Protein AF-A0A150XKW0-F1 (afdb_monomer_lite)

pLDDT: mean 84.85, std 10.48, range [52.09, 94.75]

Organism: NCBI:txid1914963

Sequence (71 aa):
MLVDGSKLYIKAHELLVTIQGRNLDPLEEALSLEHVKWIKESPSGTDTLDAETFVESITVEGKAIEKYVEP

Secondary structure (DSSP, 8-state):
-EEETTEEEEEETTEEEEEEEE--HHHHHHHHTT--------TTS---S-SSSEEEEEEEEE---S-----

Structure (mmCIF, N/CA/C/O backbone):
data_AF-A0A150XKW0-F1
#
_entry.id   AF-A0A150XKW0-F1
#
loop_
_atom_site.group_PDB
_atom_site.id
_atom_site.type_symbol
_atom_site.label_atom_id
_atom_site.label_alt_id
_atom_site.label_comp_id
_atom_site.label_asym_id
_atom_site.label_entity_id
_atom_site.label_seq_id
_atom_site.pdbx_PDB_ins_code
_atom_site.Cartn_x
_atom_site.Cartn_y
_atom_site.Cartn_z
_atom_site.occupancy
_atom_site.B_iso_or_equiv
_atom_site.auth_seq_id
_atom_site.auth_comp_id
_atom_site.auth_asym_id
_atom_site.auth_atom_id
_atom_site.pdbx_PDB_model_num
ATOM 1 N N . MET A 1 1 ? -12.118 -2.796 -1.614 1.00 73.75 1 MET A N 1
ATOM 2 C CA . MET A 1 1 ? -10.919 -2.001 -1.941 1.00 73.75 1 MET A CA 1
ATOM 3 C C . MET A 1 1 ? -11.201 -1.244 -3.227 1.00 73.75 1 MET A C 1
ATOM 5 O O . MET A 1 1 ? -12.139 -1.619 -3.925 1.00 73.75 1 MET A O 1
ATOM 9 N N . LEU A 1 2 ? -10.496 -0.144 -3.474 1.00 77.69 2 LEU A N 1
ATOM 10 C CA . LEU A 1 2 ? -10.571 0.603 -4.731 1.00 77.69 2 LEU A CA 1
ATOM 11 C C . LEU A 1 2 ? -9.142 0.872 -5.202 1.00 77.69 2 LEU A C 1
ATOM 13 O O . LEU A 1 2 ? -8.348 1.389 -4.417 1.00 77.69 2 LEU A O 1
ATOM 17 N N . VAL A 1 3 ? -8.845 0.549 -6.457 1.00 76.50 3 VAL A N 1
ATOM 18 C CA . VAL A 1 3 ? -7.588 0.914 -7.119 1.00 76.50 3 VAL A CA 1
ATOM 19 C C . VAL A 1 3 ? -7.848 2.079 -8.065 1.00 76.50 3 VAL A C 1
ATOM 21 O O . VAL A 1 3 ? -8.766 2.031 -8.882 1.00 76.50 3 VAL A O 1
ATOM 24 N N . ASP A 1 4 ? -7.044 3.130 -7.934 1.00 82.19 4 ASP A N 1
ATOM 25 C CA . ASP A 1 4 ? -7.041 4.296 -8.816 1.00 82.19 4 ASP A CA 1
ATOM 26 C C . ASP A 1 4 ? -5.597 4.640 -9.195 1.00 82.19 4 ASP A C 1
ATOM 28 O O . ASP A 1 4 ? -4.865 5.291 -8.443 1.00 82.19 4 ASP A O 1
ATOM 32 N N . GLY A 1 5 ? -5.160 4.139 -10.352 1.00 84.81 5 GLY A N 1
ATOM 33 C CA . GLY A 1 5 ? -3.810 4.351 -10.866 1.00 84.81 5 GLY A CA 1
ATOM 34 C C . GLY A 1 5 ? -2.727 3.897 -9.884 1.00 84.81 5 GLY A C 1
ATOM 35 O O . GLY A 1 5 ? -2.514 2.707 -9.682 1.00 84.81 5 GLY A O 1
ATOM 36 N N . SER A 1 6 ? -2.024 4.860 -9.285 1.00 90.50 6 SER A N 1
ATOM 37 C CA . SER A 1 6 ? -0.944 4.631 -8.318 1.00 90.50 6 SER A CA 1
ATOM 38 C C . SER A 1 6 ? -1.419 4.520 -6.866 1.00 90.50 6 SER A C 1
ATOM 40 O O . SER A 1 6 ? -0.594 4.579 -5.955 1.00 90.50 6 SER A O 1
ATOM 42 N N . LYS A 1 7 ? -2.730 4.406 -6.616 1.00 93.88 7 LYS A N 1
ATOM 43 C CA . LYS A 1 7 ? -3.300 4.369 -5.265 1.00 93.88 7 LYS A CA 1
ATOM 44 C C . LYS A 1 7 ? -4.197 3.161 -5.046 1.00 93.88 7 LYS A C 1
ATOM 46 O O . LYS A 1 7 ? -5.058 2.856 -5.865 1.00 93.88 7 LYS A O 1
ATOM 51 N N . LEU A 1 8 ? -4.035 2.536 -3.886 1.00 93.38 8 LEU A N 1
ATOM 52 C CA . LEU A 1 8 ? -4.892 1.485 -3.359 1.00 93.38 8 LEU A CA 1
ATOM 53 C C . LEU A 1 8 ? -5.548 1.975 -2.065 1.00 93.38 8 LEU A C 1
ATOM 55 O O . LEU A 1 8 ? -4.870 2.311 -1.093 1.00 93.38 8 LEU A O 1
ATOM 59 N N . TYR A 1 9 ? -6.877 1.985 -2.051 1.00 92.50 9 TYR A N 1
ATOM 60 C CA . TYR A 1 9 ? -7.688 2.393 -0.910 1.00 92.50 9 TYR A CA 1
ATOM 61 C C . TYR A 1 9 ? -8.274 1.177 -0.194 1.00 92.50 9 TYR A C 1
ATOM 63 O O . TYR A 1 9 ? -9.061 0.400 -0.756 1.00 92.50 9 TYR A O 1
ATOM 71 N N . ILE A 1 10 ? -7.942 1.053 1.087 1.00 90.94 10 ILE 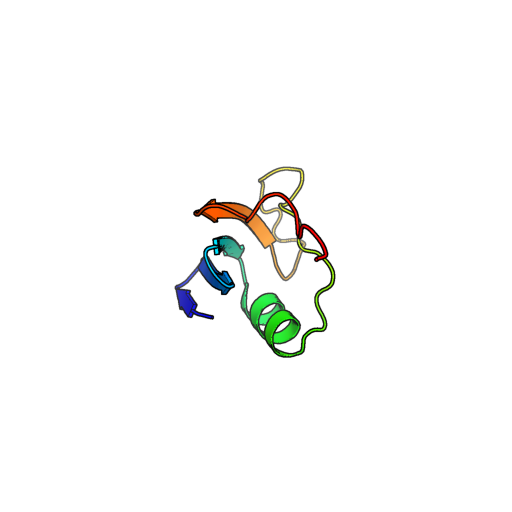A N 1
ATOM 72 C CA . ILE A 1 10 ? -8.408 -0.007 1.973 1.00 90.94 10 ILE A CA 1
ATOM 73 C C . ILE A 1 10 ? -9.274 0.638 3.050 1.00 90.94 10 ILE A C 1
ATOM 75 O O . ILE A 1 10 ? -8.800 1.372 3.916 1.00 90.94 10 ILE A O 1
ATOM 79 N N . LYS A 1 11 ? -10.576 0.359 2.994 1.00 87.69 11 LYS A N 1
ATOM 80 C CA . LYS A 1 11 ? -11.525 0.789 4.018 1.00 87.69 11 LYS A CA 1
ATOM 81 C C . LYS A 1 11 ? -11.668 -0.319 5.055 1.00 87.69 11 LYS A C 1
ATOM 83 O O . LYS A 1 11 ? -12.140 -1.402 4.716 1.00 87.69 11 LYS A O 1
ATOM 88 N N . ALA A 1 12 ? -11.296 -0.036 6.297 1.00 83.75 12 ALA A N 1
ATOM 89 C CA . ALA A 1 12 ? -11.384 -0.971 7.411 1.00 83.75 12 ALA A CA 1
ATOM 90 C C . ALA A 1 12 ? -12.019 -0.272 8.618 1.00 83.75 12 ALA A C 1
ATOM 92 O O . ALA A 1 12 ? -11.404 0.589 9.239 1.00 83.75 12 ALA A O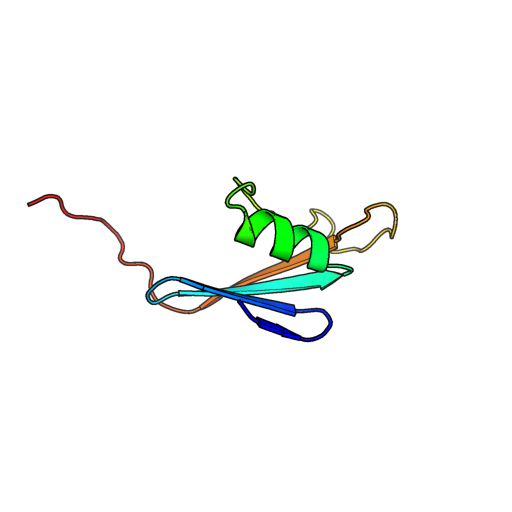 1
ATOM 93 N N . HIS A 1 13 ? -13.255 -0.644 8.963 1.00 84.62 13 HIS A N 1
ATOM 94 C CA . HIS A 1 13 ? -14.034 0.003 10.029 1.00 84.62 13 HIS A CA 1
ATOM 95 C C . HIS A 1 13 ? -14.088 1.540 9.866 1.00 84.62 13 HIS A C 1
ATOM 97 O O . HIS A 1 13 ? -14.607 2.031 8.862 1.00 84.62 13 HIS A O 1
ATOM 103 N N . GLU A 1 14 ? -13.554 2.280 10.842 1.00 86.50 14 GLU A N 1
ATOM 104 C CA . GLU A 1 14 ? -13.459 3.747 10.880 1.00 86.50 14 GLU A CA 1
ATOM 105 C C . GLU A 1 14 ? -12.125 4.279 10.329 1.00 86.50 14 GLU A C 1
ATOM 107 O O . GLU A 1 14 ? -11.813 5.459 10.490 1.00 86.50 14 GLU A O 1
ATOM 112 N N . LEU A 1 15 ? -11.330 3.412 9.694 1.00 88.56 15 LEU A N 1
ATOM 113 C CA . LEU A 1 15 ? -10.052 3.751 9.086 1.00 88.56 15 LEU A CA 1
ATOM 114 C C . LEU A 1 15 ? -10.134 3.684 7.562 1.00 88.56 15 LEU A C 1
ATOM 116 O O . LEU A 1 15 ? -10.675 2.740 6.973 1.00 88.56 15 LEU A O 1
ATOM 120 N N . LEU A 1 16 ? -9.529 4.681 6.929 1.00 90.75 16 LEU A N 1
ATOM 121 C CA . LEU A 1 16 ? -9.168 4.663 5.523 1.00 90.75 16 LEU A CA 1
ATOM 122 C C . LEU A 1 16 ? -7.647 4.584 5.434 1.00 90.75 16 LEU A C 1
ATOM 124 O O . LEU A 1 16 ? -6.946 5.522 5.804 1.00 90.75 16 LEU A O 1
ATOM 128 N N . VAL A 1 17 ? -7.144 3.452 4.954 1.00 92.25 17 VAL A N 1
ATOM 129 C CA . VAL A 1 17 ? -5.726 3.279 4.644 1.00 92.25 17 VAL A CA 1
ATOM 130 C C . VAL A 1 17 ? -5.546 3.524 3.154 1.00 92.25 17 VAL A C 1
ATOM 132 O O . VAL A 1 17 ? -6.209 2.885 2.335 1.00 92.25 17 VAL A O 1
ATOM 135 N N . THR A 1 18 ? -4.653 4.440 2.802 1.00 94.44 18 THR A N 1
ATOM 136 C CA . THR A 1 18 ? -4.284 4.711 1.413 1.00 94.44 18 THR A CA 1
ATOM 137 C C . THR A 1 18 ? -2.838 4.301 1.210 1.00 94.44 18 THR A C 1
ATOM 139 O O . THR A 1 18 ? -1.944 4.803 1.884 1.00 94.44 18 THR A O 1
ATOM 142 N N . ILE A 1 19 ? -2.611 3.385 0.276 1.00 94.44 19 ILE A N 1
ATOM 143 C CA . ILE A 1 19 ? -1.281 2.952 -0.143 1.00 94.44 19 ILE A CA 1
ATOM 144 C C . ILE A 1 19 ? -1.010 3.587 -1.499 1.00 94.44 19 ILE A C 1
ATOM 146 O O . ILE A 1 19 ? -1.782 3.386 -2.433 1.00 94.44 19 ILE A O 1
ATOM 150 N N . GLN A 1 20 ? 0.070 4.351 -1.608 1.00 94.75 20 GLN A N 1
ATOM 151 C CA . GLN A 1 20 ? 0.493 4.971 -2.858 1.00 94.75 20 GLN A CA 1
ATOM 152 C C . GLN A 1 20 ? 1.789 4.332 -3.353 1.00 94.75 20 GLN A C 1
ATOM 154 O O . GLN A 1 20 ? 2.696 4.063 -2.564 1.00 94.75 20 GLN A O 1
ATOM 159 N N . GLY A 1 21 ? 1.892 4.099 -4.660 1.00 93.50 21 GLY A N 1
ATOM 160 C CA . GLY A 1 21 ? 3.089 3.533 -5.264 1.00 93.50 21 GLY A CA 1
ATOM 161 C C . GLY A 1 21 ? 2.899 3.042 -6.696 1.00 93.50 21 GLY A C 1
ATOM 162 O O . GLY A 1 21 ? 2.020 3.502 -7.423 1.00 93.50 21 GLY A O 1
ATOM 163 N N . ARG A 1 22 ? 3.746 2.100 -7.114 1.00 93.31 22 ARG A N 1
ATOM 164 C CA . ARG A 1 22 ? 3.747 1.511 -8.460 1.00 93.31 22 ARG A CA 1
ATOM 165 C C . ARG A 1 22 ? 3.388 0.031 -8.399 1.00 93.31 22 ARG A C 1
ATOM 167 O O . ARG A 1 22 ? 3.906 -0.694 -7.550 1.00 93.31 22 ARG A O 1
ATOM 174 N N . ASN A 1 23 ? 2.583 -0.398 -9.375 1.00 92.25 23 ASN A N 1
ATOM 175 C CA . ASN A 1 23 ? 2.177 -1.788 -9.587 1.00 92.25 23 ASN A CA 1
ATOM 176 C C . ASN A 1 23 ? 1.603 -2.415 -8.307 1.00 92.25 23 ASN A C 1
ATOM 178 O O . ASN A 1 23 ? 2.200 -3.313 -7.710 1.00 92.25 23 ASN A O 1
ATOM 182 N N . LEU A 1 24 ? 0.477 -1.860 -7.850 1.00 92.12 24 LEU A N 1
ATOM 183 C CA . LEU A 1 24 ? -0.184 -2.267 -6.610 1.00 92.12 24 LEU A CA 1
ATOM 184 C C . LEU A 1 24 ? -1.125 -3.470 -6.799 1.00 92.12 24 LEU A C 1
ATOM 186 O O . LEU A 1 24 ? -1.599 -4.003 -5.801 1.00 92.12 24 LEU A O 1
ATOM 190 N N . ASP A 1 25 ? -1.356 -3.934 -8.029 1.00 90.69 25 ASP A N 1
ATOM 191 C CA . ASP A 1 25 ? -2.256 -5.060 -8.322 1.00 90.69 25 ASP A CA 1
ATOM 192 C C . ASP A 1 25 ? -1.873 -6.350 -7.563 1.00 90.69 25 ASP A C 1
ATOM 194 O O . ASP A 1 25 ? -2.751 -6.943 -6.931 1.00 90.69 25 ASP A O 1
ATOM 198 N N . PRO A 1 26 ? -0.583 -6.758 -7.484 1.00 90.44 26 PRO A N 1
ATOM 199 C CA . PRO A 1 26 ? -0.196 -7.928 -6.690 1.00 90.44 26 PRO A CA 1
ATOM 200 C C . PRO A 1 26 ? -0.500 -7.761 -5.196 1.00 90.44 26 PRO A C 1
ATOM 202 O O . PRO A 1 26 ? -0.775 -8.730 -4.488 1.00 90.44 26 PRO A O 1
ATOM 205 N N . LEU A 1 27 ? -0.452 -6.521 -4.700 1.00 89.31 27 LEU A N 1
ATOM 206 C CA . LEU A 1 27 ? -0.757 -6.207 -3.311 1.00 89.31 27 LEU A CA 1
ATOM 207 C C . LEU A 1 27 ? -2.268 -6.251 -3.049 1.00 89.31 27 LEU A C 1
ATOM 209 O O . LEU A 1 27 ? -2.681 -6.774 -2.015 1.00 89.31 27 LEU A O 1
ATOM 213 N N . GLU A 1 28 ? -3.087 -5.747 -3.977 1.00 90.31 28 GLU A N 1
ATOM 214 C CA . GLU A 1 28 ? -4.548 -5.867 -3.913 1.00 90.31 28 GLU A CA 1
ATOM 215 C C . GLU A 1 28 ? -4.988 -7.338 -3.918 1.00 90.31 28 GLU A C 1
ATOM 217 O O . GLU A 1 28 ? -5.816 -7.737 -3.091 1.00 90.31 28 GLU A O 1
ATOM 222 N N . GLU A 1 29 ? -4.416 -8.158 -4.802 1.00 90.44 29 GLU A N 1
ATOM 223 C CA . GLU A 1 29 ? -4.714 -9.590 -4.877 1.00 90.44 29 GLU A CA 1
ATOM 224 C C . GLU A 1 29 ? -4.334 -10.296 -3.570 1.00 90.44 29 GLU A C 1
ATOM 226 O O . GLU A 1 29 ? -5.156 -10.985 -2.960 1.00 90.44 29 GLU A O 1
ATOM 231 N N . ALA A 1 30 ? -3.113 -10.070 -3.080 1.00 89.62 30 ALA A N 1
ATOM 232 C CA . ALA A 1 30 ? -2.642 -10.696 -1.852 1.00 89.62 30 ALA A CA 1
ATOM 233 C C . ALA A 1 30 ? -3.453 -10.256 -0.615 1.00 89.62 30 ALA A C 1
ATOM 235 O O . ALA A 1 30 ? -3.671 -11.065 0.291 1.00 89.62 30 ALA A O 1
ATOM 236 N N . LEU A 1 31 ? -3.923 -9.002 -0.565 1.00 89.25 31 LEU A N 1
ATOM 237 C CA . LEU A 1 31 ? -4.838 -8.517 0.476 1.00 89.25 31 LEU A CA 1
ATOM 238 C C . LEU A 1 31 ? -6.215 -9.178 0.376 1.00 89.25 31 LEU A C 1
ATOM 240 O O . LEU A 1 31 ? -6.778 -9.566 1.397 1.00 89.25 31 LEU A O 1
ATOM 244 N N . SER A 1 32 ? -6.741 -9.336 -0.840 1.00 87.94 32 SER A N 1
ATOM 245 C CA . SER A 1 32 ? -8.048 -9.961 -1.090 1.00 87.94 32 SER A CA 1
ATOM 246 C C . SER A 1 32 ? -8.080 -11.440 -0.701 1.00 87.94 32 SER A C 1
ATOM 248 O O . SER A 1 32 ? -9.133 -11.959 -0.342 1.00 87.94 32 SER A O 1
ATOM 250 N N . LEU A 1 33 ? -6.925 -12.105 -0.747 1.00 90.50 33 LEU A N 1
ATOM 251 C CA . LEU A 1 33 ? -6.743 -13.495 -0.328 1.00 90.50 33 LEU A CA 1
ATOM 252 C C . LEU A 1 33 ? -6.332 -13.643 1.148 1.00 90.50 33 LEU A C 1
ATOM 254 O O . LEU A 1 33 ? -6.034 -14.752 1.580 1.00 90.50 33 LEU A O 1
ATOM 258 N N . GLU A 1 34 ? -6.266 -12.549 1.915 1.00 85.31 34 GLU A N 1
ATOM 259 C CA . GLU A 1 34 ? -5.786 -12.540 3.309 1.00 85.31 34 GLU A CA 1
ATOM 260 C C . GLU A 1 34 ? -4.357 -13.111 3.477 1.00 85.31 34 GLU A C 1
ATOM 262 O O . GLU A 1 34 ? -3.964 -13.593 4.540 1.00 85.31 34 GLU A O 1
ATOM 267 N N . HIS A 1 35 ? -3.536 -13.045 2.424 1.00 87.31 35 HIS A N 1
ATOM 268 C CA . HIS A 1 35 ? -2.163 -13.561 2.414 1.00 87.31 35 HIS A CA 1
ATOM 269 C C . HIS A 1 35 ? -1.122 -12.529 2.871 1.00 87.31 35 HIS A C 1
ATOM 271 O O . HIS A 1 35 ? 0.032 -12.874 3.147 1.00 87.31 35 HIS A O 1
ATOM 277 N N . VAL A 1 36 ? -1.511 -11.260 2.977 1.00 82.94 36 VAL A N 1
ATOM 278 C CA . VAL A 1 36 ? -0.633 -10.179 3.432 1.00 82.94 36 VAL A CA 1
ATOM 279 C C . VAL A 1 36 ? -0.652 -10.086 4.953 1.00 82.94 36 VAL A C 1
ATOM 281 O O . VAL A 1 36 ? -1.684 -9.826 5.562 1.00 82.94 36 VAL A O 1
ATOM 284 N N . LYS A 1 37 ? 0.523 -10.244 5.572 1.00 82.62 37 LYS A N 1
ATOM 285 C CA . LYS A 1 37 ? 0.704 -10.067 7.025 1.00 82.62 37 LYS A CA 1
ATOM 286 C C . LYS A 1 37 ? 1.120 -8.653 7.416 1.00 82.62 37 LYS A C 1
ATOM 288 O O . LYS A 1 37 ? 0.788 -8.196 8.503 1.00 82.62 37 LYS A O 1
ATOM 293 N N . TRP A 1 38 ? 1.905 -7.992 6.571 1.00 84.62 38 TRP A N 1
ATOM 294 C CA . TRP A 1 38 ? 2.411 -6.646 6.809 1.00 84.62 38 TRP A CA 1
ATOM 295 C C . TRP A 1 38 ? 2.776 -5.984 5.482 1.00 84.62 38 TRP A C 1
ATOM 297 O O . TRP A 1 38 ? 3.126 -6.662 4.517 1.00 84.62 38 TRP A O 1
ATOM 307 N N . ILE A 1 39 ? 2.701 -4.656 5.454 1.00 87.88 39 ILE A N 1
ATOM 308 C CA . ILE A 1 39 ? 3.089 -3.810 4.324 1.00 87.88 39 ILE A CA 1
ATOM 309 C C . ILE A 1 39 ? 3.954 -2.695 4.899 1.00 87.88 39 ILE A C 1
ATOM 311 O O . ILE A 1 39 ? 3.697 -2.219 6.006 1.00 87.88 39 ILE A O 1
ATOM 315 N N . LYS A 1 40 ? 4.993 -2.290 4.173 1.00 90.44 40 LYS A N 1
ATOM 316 C CA . LYS A 1 40 ? 5.873 -1.197 4.580 1.00 90.44 40 LYS A CA 1
ATOM 317 C C . LYS A 1 40 ? 6.216 -0.333 3.378 1.00 90.44 40 LYS A C 1
ATOM 319 O O . LYS A 1 40 ? 6.397 -0.847 2.278 1.00 90.44 40 LYS A O 1
ATOM 324 N N . GLU A 1 41 ? 6.350 0.958 3.634 1.00 91.94 41 GLU A N 1
ATOM 325 C CA . GLU A 1 41 ? 6.931 1.924 2.707 1.00 91.94 41 GLU A CA 1
ATOM 326 C C . GLU A 1 41 ? 8.377 1.553 2.353 1.00 91.94 41 GLU A C 1
ATOM 328 O O . GLU A 1 41 ? 9.127 0.999 3.172 1.00 91.94 41 GLU A O 1
ATOM 333 N N . SER A 1 42 ? 8.785 1.880 1.128 1.00 88.06 42 SER A N 1
ATOM 334 C CA . SER A 1 42 ? 10.171 1.721 0.710 1.00 88.06 42 SER A CA 1
ATOM 335 C C . SER A 1 42 ? 11.091 2.574 1.594 1.00 88.06 42 SER A C 1
ATOM 337 O O . SER A 1 42 ? 10.850 3.772 1.744 1.00 88.06 42 SER A O 1
ATOM 339 N N . PRO A 1 43 ? 12.186 2.013 2.145 1.00 82.31 43 PRO A N 1
ATOM 340 C CA . PRO A 1 43 ? 13.059 2.730 3.078 1.00 82.31 43 PRO A CA 1
ATOM 341 C C . PRO A 1 43 ? 13.682 4.009 2.511 1.00 82.31 43 PRO A C 1
ATOM 343 O O . PRO A 1 43 ? 14.007 4.919 3.268 1.00 82.31 43 PRO A O 1
ATOM 346 N N . SER A 1 44 ? 13.902 4.055 1.197 1.00 81.50 44 SER A N 1
ATOM 347 C CA . SER A 1 44 ? 14.530 5.185 0.509 1.00 81.50 44 SER A CA 1
ATOM 348 C C . SER A 1 44 ? 13.524 6.214 -0.007 1.00 81.50 44 SER A C 1
ATOM 350 O O . SER A 1 44 ? 13.946 7.260 -0.498 1.00 81.50 44 SER A O 1
ATOM 352 N N . GLY A 1 45 ? 12.221 5.895 -0.009 1.00 78.12 45 GLY A N 1
ATOM 353 C CA . GLY A 1 45 ? 11.194 6.663 -0.726 1.00 78.12 45 GLY A CA 1
ATOM 354 C C . GLY A 1 45 ? 11.448 6.797 -2.236 1.00 78.12 45 GLY A C 1
ATOM 355 O O . GLY A 1 45 ? 10.752 7.539 -2.916 1.00 78.12 45 GLY A O 1
ATOM 356 N N . THR A 1 46 ? 12.455 6.099 -2.769 1.00 85.06 46 THR A N 1
ATOM 357 C CA . THR A 1 46 ? 12.895 6.205 -4.162 1.00 85.06 46 THR A CA 1
ATOM 358 C C . THR A 1 46 ? 12.609 4.893 -4.868 1.00 85.06 46 THR A C 1
ATOM 360 O O . THR A 1 46 ? 13.068 3.839 -4.422 1.00 85.06 46 THR A O 1
ATOM 363 N N . ASP A 1 47 ? 11.870 4.962 -5.969 1.00 84.81 47 ASP A N 1
ATOM 364 C CA . ASP A 1 47 ? 11.602 3.807 -6.816 1.00 84.81 47 ASP A CA 1
ATOM 365 C C . ASP A 1 47 ? 12.833 3.501 -7.671 1.00 84.81 47 ASP A C 1
ATOM 367 O O . ASP A 1 47 ? 13.149 4.225 -8.616 1.00 84.81 47 ASP A O 1
ATOM 371 N N . THR A 1 48 ? 13.561 2.443 -7.316 1.00 86.00 48 THR A N 1
ATOM 372 C CA . THR A 1 48 ? 14.731 1.993 -8.081 1.00 86.00 48 THR A CA 1
ATOM 373 C C . THR A 1 48 ? 14.350 1.150 -9.296 1.00 86.00 48 THR A C 1
ATOM 375 O O . THR A 1 48 ? 15.227 0.788 -10.070 1.00 86.00 48 THR A O 1
ATOM 378 N N . LEU A 1 49 ? 13.057 0.847 -9.483 1.00 85.62 49 LEU A N 1
ATOM 379 C CA . LEU A 1 49 ? 12.521 -0.048 -10.516 1.00 85.62 49 LEU A CA 1
ATOM 380 C C . LEU A 1 49 ? 13.000 -1.509 -10.426 1.00 85.62 49 LEU A C 1
ATOM 382 O O . LEU A 1 49 ? 12.616 -2.322 -11.263 1.00 85.62 49 LEU A O 1
ATOM 386 N N . ASP A 1 50 ? 13.768 -1.865 -9.394 1.00 85.56 50 ASP A N 1
ATOM 387 C CA . ASP A 1 50 ? 14.264 -3.233 -9.190 1.00 85.56 50 ASP A CA 1
ATOM 388 C C . ASP A 1 50 ? 13.180 -4.175 -8.645 1.00 85.56 50 ASP A C 1
ATOM 390 O O . ASP A 1 50 ? 13.231 -5.388 -8.849 1.00 85.56 50 ASP A O 1
ATOM 394 N N . ALA A 1 51 ? 12.205 -3.618 -7.921 1.00 83.62 51 ALA A N 1
ATOM 395 C CA . ALA A 1 51 ? 11.096 -4.360 -7.339 1.00 83.62 51 ALA A CA 1
ATOM 396 C C . ALA A 1 51 ? 9.862 -4.331 -8.251 1.00 83.62 51 ALA A C 1
ATOM 398 O O . ALA A 1 51 ? 9.520 -3.300 -8.843 1.00 83.62 51 ALA A O 1
ATOM 399 N N . GLU A 1 52 ? 9.158 -5.463 -8.309 1.00 86.81 52 GLU A N 1
ATOM 400 C CA . GLU A 1 52 ? 7.910 -5.606 -9.062 1.00 86.81 52 GLU A CA 1
ATOM 401 C C . GLU A 1 52 ? 6.833 -4.639 -8.5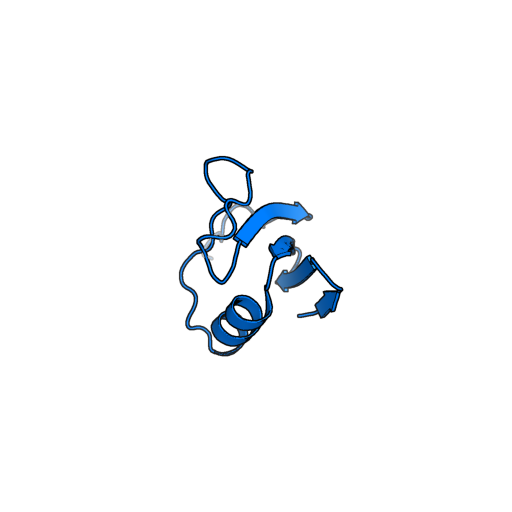56 1.00 86.81 52 GLU A C 1
ATOM 403 O O . GLU A 1 52 ? 6.254 -3.904 -9.355 1.00 86.81 52 GLU A O 1
ATOM 408 N N . THR A 1 53 ? 6.641 -4.575 -7.237 1.00 89.31 53 THR A N 1
ATOM 409 C CA . THR A 1 53 ? 5.761 -3.622 -6.551 1.00 89.31 53 THR A CA 1
ATOM 410 C C . THR A 1 53 ? 6.593 -2.658 -5.716 1.00 89.31 53 THR A C 1
ATOM 412 O O . THR A 1 53 ? 7.521 -3.066 -5.016 1.00 89.31 53 THR A O 1
ATOM 415 N N . PHE A 1 54 ? 6.236 -1.377 -5.754 1.00 92.81 54 PHE A N 1
ATOM 416 C CA . PHE A 1 54 ? 6.878 -0.334 -4.960 1.00 92.81 54 PHE A CA 1
ATOM 417 C C . PHE A 1 54 ? 5.824 0.433 -4.170 1.00 92.81 54 PHE A C 1
ATOM 419 O O . PHE A 1 54 ? 4.865 0.931 -4.752 1.00 92.81 54 PHE A O 1
ATOM 426 N N . VAL A 1 55 ? 6.019 0.546 -2.855 1.00 93.88 55 VAL A N 1
ATOM 427 C CA . VAL A 1 55 ? 5.167 1.345 -1.968 1.00 93.88 55 VAL A CA 1
ATOM 428 C C . VAL A 1 55 ? 5.921 2.614 -1.594 1.00 93.88 55 VAL A C 1
ATOM 430 O O . VAL A 1 55 ? 6.930 2.558 -0.893 1.00 93.88 55 VAL A O 1
ATOM 433 N N . GLU A 1 56 ? 5.431 3.749 -2.074 1.00 93.62 56 GLU A N 1
ATOM 434 C CA . GLU A 1 56 ? 5.983 5.075 -1.802 1.00 93.62 56 GLU A CA 1
ATOM 435 C C . GLU A 1 56 ? 5.592 5.549 -0.402 1.00 93.62 56 GLU A C 1
ATOM 437 O O . GLU A 1 56 ? 6.442 5.975 0.373 1.00 93.62 56 GLU A O 1
ATOM 442 N N . SER A 1 57 ? 4.300 5.462 -0.081 1.00 93.75 57 SER A N 1
ATOM 443 C CA . SER A 1 57 ? 3.752 5.929 1.192 1.00 93.75 57 SER A CA 1
ATOM 444 C C . SER A 1 57 ? 2.486 5.171 1.580 1.00 93.75 57 SER A C 1
ATOM 446 O O . SER A 1 57 ? 1.771 4.629 0.730 1.00 93.75 57 SER A O 1
ATOM 448 N N . ILE A 1 58 ? 2.215 5.136 2.882 1.00 94.00 58 ILE A N 1
ATOM 449 C CA . ILE A 1 58 ? 1.021 4.569 3.494 1.00 94.00 58 ILE A CA 1
ATOM 450 C C . ILE A 1 58 ? 0.456 5.621 4.444 1.00 94.00 58 ILE A C 1
ATOM 452 O O . ILE A 1 58 ? 1.035 5.921 5.487 1.00 94.00 58 ILE A O 1
ATOM 456 N N . THR A 1 59 ? -0.708 6.168 4.113 1.00 94.00 59 THR A N 1
ATOM 457 C CA . THR A 1 59 ? -1.425 7.086 4.999 1.00 94.00 59 THR A CA 1
ATOM 458 C C . THR A 1 59 ? -2.607 6.383 5.645 1.00 94.00 59 THR A C 1
ATOM 460 O O . THR A 1 59 ? -3.255 5.524 5.045 1.00 94.00 59 THR A O 1
ATOM 463 N N . VAL A 1 60 ? -2.881 6.738 6.899 1.00 92.31 60 VAL A N 1
ATOM 464 C CA . VAL A 1 60 ? -4.030 6.233 7.651 1.00 92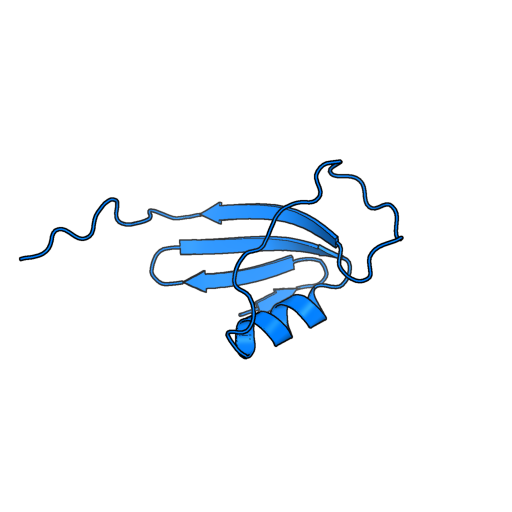.31 60 VAL A CA 1
ATOM 465 C C . VAL A 1 60 ? -4.837 7.428 8.126 1.00 92.31 60 VAL A C 1
ATOM 467 O O . VAL A 1 60 ? -4.345 8.261 8.884 1.00 92.31 60 VAL A O 1
ATOM 470 N N . GLU A 1 61 ? -6.078 7.504 7.669 1.00 91.25 61 GLU A N 1
ATOM 471 C CA . GLU A 1 61 ? -7.039 8.527 8.058 1.00 91.25 61 GLU A CA 1
ATOM 472 C C . GLU A 1 61 ? -8.148 7.901 8.903 1.00 91.25 61 GLU A C 1
ATOM 474 O O . GLU A 1 61 ? -8.597 6.784 8.641 1.00 91.25 61 GL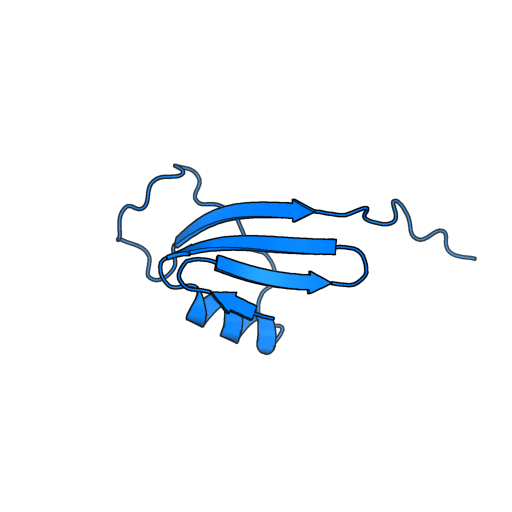U A O 1
ATOM 479 N N . GLY A 1 62 ? -8.609 8.639 9.913 1.00 85.75 62 GLY A N 1
ATOM 480 C CA . GLY A 1 62 ? -9.619 8.180 10.862 1.00 85.75 62 GLY A CA 1
ATOM 481 C C . GLY A 1 62 ? -9.059 7.989 12.266 1.00 85.75 62 GLY A C 1
ATOM 482 O O . GLY A 1 62 ? -7.923 8.357 12.568 1.00 85.75 62 GLY A O 1
ATOM 483 N N . LYS A 1 63 ? -9.889 7.444 13.155 1.00 76.12 63 LYS A N 1
ATOM 484 C CA . LYS A 1 63 ? -9.526 7.216 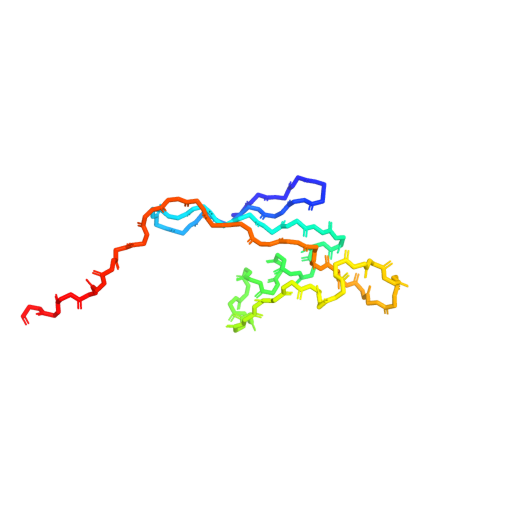14.552 1.00 76.12 63 LYS A CA 1
ATOM 485 C C . LYS A 1 63 ? -9.620 5.728 14.834 1.00 76.12 63 LYS A C 1
ATOM 487 O O . LYS A 1 63 ? -10.708 5.172 14.903 1.00 76.12 63 LYS A O 1
ATOM 492 N N . ALA A 1 64 ? -8.473 5.078 14.997 1.00 67.56 64 ALA A N 1
ATOM 493 C CA . ALA A 1 64 ? -8.467 3.730 15.537 1.00 67.56 64 ALA A CA 1
ATOM 494 C C . ALA A 1 64 ? -9.031 3.806 16.960 1.00 67.56 64 ALA A C 1
ATOM 496 O O . ALA A 1 64 ? -8.667 4.706 17.724 1.00 67.56 64 ALA A O 1
ATOM 497 N N . ILE A 1 65 ? -9.930 2.892 17.323 1.00 68.31 65 ILE A N 1
ATOM 498 C CA . ILE A 1 65 ? -10.371 2.786 18.710 1.00 68.31 65 ILE A CA 1
ATOM 499 C C . ILE A 1 65 ? -9.151 2.325 19.514 1.00 68.31 65 ILE A C 1
ATOM 501 O O . ILE A 1 65 ? -8.746 1.165 19.448 1.00 68.31 65 ILE A O 1
ATOM 505 N N . GLU A 1 66 ? -8.512 3.255 20.223 1.00 61.81 66 GLU A N 1
ATOM 506 C CA . GLU A 1 66 ? -7.438 2.929 21.151 1.00 61.81 66 GLU A CA 1
ATOM 507 C C . GLU A 1 66 ? -8.038 2.098 22.289 1.00 61.81 66 GLU A C 1
ATOM 509 O O . GLU A 1 66 ? -8.694 2.631 23.181 1.00 61.81 66 GLU A O 1
ATOM 514 N N . LYS A 1 67 ? -7.754 0.792 22.244 1.00 52.09 67 LYS A N 1
ATOM 515 C CA . LYS A 1 67 ? -8.111 -0.260 23.208 1.00 52.09 67 LYS A CA 1
ATOM 516 C C . LYS A 1 67 ? -9.494 -0.882 23.011 1.00 52.09 67 LYS A C 1
ATOM 518 O O . LYS A 1 67 ? -10.533 -0.287 23.277 1.00 52.09 67 LYS A O 1
ATOM 523 N N . TYR A 1 68 ? -9.461 -2.171 22.684 1.00 53.38 68 TYR A N 1
ATOM 524 C CA . TYR A 1 68 ? -10.480 -3.112 23.127 1.00 53.38 68 TYR A CA 1
ATOM 525 C C . TYR A 1 68 ? -10.420 -3.136 24.663 1.00 53.38 68 TYR A C 1
ATOM 527 O O . TYR A 1 68 ? -9.421 -3.566 25.239 1.00 53.38 68 TYR A O 1
ATOM 535 N N . VAL A 1 69 ? -11.433 -2.587 25.332 1.00 55.53 69 VAL A N 1
ATOM 536 C CA . VAL A 1 69 ? -11.656 -2.837 26.759 1.00 55.53 69 VAL A CA 1
ATOM 537 C C . VAL A 1 69 ? -12.506 -4.101 26.797 1.00 55.53 69 VAL A C 1
ATOM 539 O O . VAL A 1 69 ? -13.670 -4.054 26.404 1.00 55.53 69 VAL A O 1
ATOM 542 N N . GLU A 1 70 ? -11.907 -5.244 27.142 1.00 54.91 70 GLU A N 1
ATOM 543 C CA . GLU A 1 70 ? -12.682 -6.467 27.387 1.00 54.91 70 GLU A CA 1
ATOM 544 C C . GLU A 1 70 ? -13.720 -6.194 28.496 1.00 54.91 70 GLU A C 1
ATOM 546 O O . GLU A 1 70 ? -13.362 -5.565 29.498 1.00 54.91 70 GLU A O 1
ATOM 551 N N . PRO A 1 71 ? -14.994 -6.585 28.301 1.00 59.97 71 PRO A N 1
ATOM 552 C CA . PRO A 1 71 ? -16.031 -6.476 29.325 1.00 59.97 71 PRO A CA 1
ATOM 553 C C . PRO A 1 71 ? -15.817 -7.435 30.502 1.00 59.97 71 PRO A C 1
ATOM 555 O O . PRO A 1 71 ? -15.210 -8.513 30.304 1.00 59.97 71 PRO A O 1
#

Foldseek 3Di:
DDDDAQWDWDDDPFKIKIWGWPDCVVVVVCVVVVNDPDDDADPVLDCPVPDNTHTNDIDMDGDDPPDDPDD

Radius of gyration: 13.76 Å; chains: 1; bounding box: 31×22×40 Å